Protein AF-A0A225UIP8-F1 (afdb_monomer)

Organism: NCBI:txid4795

Sequence (153 aa):
MIRAGGNGEPPTGTVPVFLPVLPPKIKSISHEALVRWEKERRDYETKLRNRCRVTGEDYDAVVEQIKDSFDADLLDVFCEFQLNVETADVTEGMLIAEIEHILGSVKNKALPDIKELFKKDLKMNLAETDVTARSMDYLKCFKTIVADNGLME

Radius of gyration: 23.81 Å; Cα contacts (8 Å, |Δi|>4): 122; chains: 1; bounding box: 49×39×92 Å

pLDDT: mean 88.31, std 14.88, range [37.94, 98.25]

Foldseek 3Di:
DDDDDDPPDDPPPPPDDDDDLDQAAQEDLALQSLLVNVVSRVVSLVVLVVVCVVVVDDSVVPRDQNLNRYDPVVLQCCCCPVVVHGSVPDDSVSVVVVSVVSQLAFGVNDDDPPVVLCVPQQDFDPVDPPPVVSVVVSVVSVVVSCRSGSVHD

Solvent-accessible surface area (backbone atoms only — not comparable to full-atom values): 9357 Å² total; per-residue (Å²): 134,89,83,88,84,76,88,79,73,75,82,84,69,77,75,79,84,71,78,85,85,69,79,61,68,44,85,50,87,47,58,60,48,44,56,51,42,54,54,46,41,53,53,38,51,53,54,49,50,55,47,23,72,74,72,70,51,60,57,85,81,70,56,80,52,68,73,76,23,35,37,68,73,57,44,47,53,43,24,51,72,73,66,67,41,58,65,88,74,64,47,65,68,57,54,50,54,50,52,50,50,52,48,49,35,37,53,92,80,44,85,68,65,62,66,60,49,46,68,70,71,58,66,70,57,80,86,50,81,52,65,66,59,32,52,49,52,35,52,51,46,47,53,47,55,33,54,68,44,13,66,54,134

Secondary structure (DSSP, 8-state):
-----------------PPP-PPPPB---SHHHHHHHHHHHHHHHHHHHHHHHHH---HHHHSPPHHHHB-HHHHHHHIIIII-S-TTT--HHHHHHHHHHHHHS-GGG----HHHHHHHH----TT---HHHHHHHHHHHHHHHHHHTT---

Mean predicted aligned error: 9.0 Å

Structure (mmCIF, N/CA/C/O backbone):
data_AF-A0A225UIP8-F1
#
_entry.id   AF-A0A225UIP8-F1
#
loop_
_atom_site.group_PDB
_atom_site.id
_atom_site.type_symbol
_atom_site.label_atom_id
_atom_site.label_alt_id
_atom_site.label_comp_id
_atom_site.label_asym_id
_atom_site.label_entity_id
_atom_site.label_seq_id
_atom_site.pdbx_PDB_ins_code
_atom_site.Cartn_x
_atom_site.Cartn_y
_atom_site.Cartn_z
_atom_site.occupancy
_atom_site.B_iso_or_equiv
_atom_site.auth_seq_id
_atom_site.auth_comp_id
_atom_site.auth_asym_id
_atom_site.auth_atom_id
_atom_site.pdbx_PDB_model_num
ATOM 1 N N . MET A 1 1 ? 16.851 -22.368 68.017 1.00 40.28 1 MET A N 1
ATOM 2 C CA . MET A 1 1 ? 16.658 -23.077 66.730 1.00 40.28 1 MET A CA 1
ATOM 3 C C . MET A 1 1 ? 15.573 -22.315 65.969 1.00 40.28 1 MET A C 1
ATOM 5 O O . MET A 1 1 ? 14.518 -22.137 66.551 1.00 40.28 1 MET A O 1
ATOM 9 N N . ILE A 1 2 ? 15.914 -21.536 64.926 1.00 41.38 2 ILE A N 1
ATOM 10 C CA . ILE A 1 2 ? 15.828 -21.906 63.482 1.00 41.38 2 ILE A CA 1
ATOM 11 C C . ILE A 1 2 ? 14.339 -22.101 63.086 1.00 41.38 2 ILE A C 1
ATOM 13 O O . ILE A 1 2 ? 13.700 -22.941 63.694 1.00 41.38 2 ILE A O 1
ATOM 17 N N . ARG A 1 3 ? 13.696 -21.410 62.125 1.00 43.03 3 ARG A N 1
AT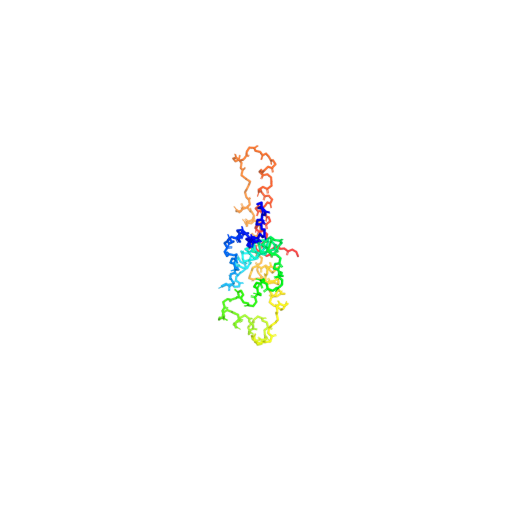OM 18 C CA . ARG A 1 3 ? 14.135 -20.733 60.888 1.00 43.03 3 ARG A CA 1
ATOM 19 C C . ARG A 1 3 ? 13.051 -19.760 60.381 1.00 43.03 3 ARG A C 1
ATOM 21 O O . ARG A 1 3 ? 11.869 -19.970 60.624 1.00 43.03 3 ARG A O 1
ATOM 28 N N . ALA A 1 4 ? 13.498 -18.763 59.623 1.00 49.62 4 ALA A N 1
ATOM 29 C CA . ALA A 1 4 ? 12.712 -17.860 58.789 1.00 49.62 4 ALA A CA 1
ATOM 30 C C . ALA A 1 4 ? 12.097 -18.553 57.554 1.00 49.62 4 ALA A C 1
ATOM 32 O O . ALA A 1 4 ? 12.623 -19.564 57.087 1.00 49.62 4 ALA A O 1
ATOM 33 N N . GLY A 1 5 ? 11.059 -17.945 56.978 1.00 39.28 5 GLY A N 1
ATOM 34 C CA . GLY A 1 5 ? 10.577 -18.214 55.620 1.00 39.28 5 GLY A CA 1
ATOM 35 C C . GLY A 1 5 ? 9.330 -17.377 55.333 1.00 39.28 5 GLY A C 1
ATOM 36 O O . GLY A 1 5 ? 8.413 -17.368 56.138 1.00 39.28 5 GLY A O 1
ATOM 37 N N . GLY A 1 6 ? 9.217 -16.609 54.261 1.00 37.94 6 GLY A N 1
ATOM 38 C CA . GLY A 1 6 ? 10.144 -16.236 53.206 1.00 37.94 6 GLY A CA 1
ATOM 39 C C . GLY A 1 6 ? 9.472 -15.069 52.484 1.00 37.94 6 GLY A C 1
ATOM 40 O O . GLY A 1 6 ? 8.310 -15.178 52.100 1.00 37.94 6 GLY A O 1
ATOM 41 N N . ASN A 1 7 ? 10.170 -13.941 52.363 1.00 44.81 7 ASN A N 1
ATOM 42 C CA . ASN A 1 7 ? 9.734 -12.850 51.500 1.00 44.81 7 ASN A CA 1
ATOM 43 C C . ASN A 1 7 ? 9.862 -13.343 50.058 1.00 44.81 7 ASN A C 1
ATOM 45 O O . ASN A 1 7 ? 10.976 -13.513 49.567 1.00 44.81 7 ASN A O 1
ATOM 49 N N . GLY A 1 8 ? 8.732 -13.622 49.409 1.00 45.19 8 GLY A N 1
ATOM 50 C CA . GLY A 1 8 ? 8.695 -13.810 47.966 1.00 45.19 8 GLY A CA 1
ATOM 51 C C . GLY A 1 8 ? 8.982 -12.470 47.305 1.00 45.19 8 GLY A C 1
ATOM 52 O O . GLY A 1 8 ? 8.116 -11.597 47.289 1.00 45.19 8 GLY A O 1
ATOM 53 N N . GLU A 1 9 ? 10.207 -12.289 46.817 1.00 50.06 9 GLU A N 1
ATOM 54 C CA . GLU A 1 9 ? 10.515 -11.211 45.882 1.00 50.06 9 GLU A CA 1
ATOM 55 C C . GLU A 1 9 ? 9.568 -11.317 44.675 1.00 50.06 9 GLU A C 1
ATOM 57 O O . GLU A 1 9 ? 9.340 -12.425 44.171 1.00 50.06 9 GLU A O 1
ATOM 62 N N . PRO A 1 10 ? 8.992 -10.198 44.201 1.00 60.09 10 PRO A N 1
ATOM 63 C CA . PRO A 1 10 ? 8.275 -10.208 42.939 1.00 60.09 10 PRO A CA 1
ATOM 64 C C . PRO A 1 10 ? 9.258 -10.623 41.838 1.00 60.09 10 PRO A C 1
ATOM 66 O O . PRO A 1 10 ? 10.423 -10.223 41.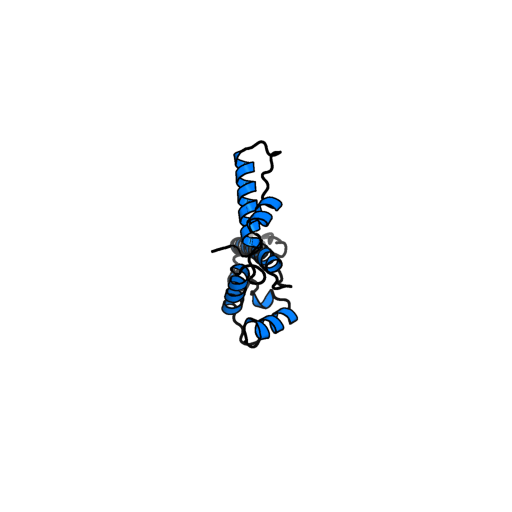889 1.00 60.09 10 PRO A O 1
ATOM 69 N N . PRO A 1 11 ? 8.834 -11.423 40.845 1.00 55.47 11 PRO A N 1
ATOM 70 C CA . PRO A 1 11 ? 9.719 -11.814 39.765 1.00 55.47 11 PRO A CA 1
ATOM 71 C C . PRO A 1 11 ? 10.208 -10.547 39.067 1.00 55.47 11 PRO A C 1
ATOM 73 O O . PRO A 1 11 ? 9.431 -9.825 38.442 1.00 55.47 11 PRO A O 1
ATOM 76 N N . THR A 1 12 ? 11.507 -10.281 39.181 1.00 54.38 12 THR A N 1
ATOM 77 C CA . THR A 1 12 ? 12.222 -9.222 38.466 1.00 54.38 12 THR A CA 1
ATOM 78 C C . THR A 1 12 ? 12.357 -9.632 36.999 1.00 54.38 12 THR A C 1
ATOM 80 O O . THR A 1 12 ? 13.448 -9.850 36.478 1.00 54.38 12 THR A O 1
ATOM 83 N N . GLY A 1 13 ? 11.220 -9.819 36.330 1.00 58.84 13 GLY A N 1
ATOM 84 C CA . GLY A 1 13 ? 11.162 -9.987 34.892 1.00 58.84 13 GLY A CA 1
ATOM 85 C C . GLY A 1 13 ? 11.552 -8.660 34.268 1.00 58.84 13 GLY A C 1
ATOM 86 O O . GLY A 1 13 ? 10.834 -7.672 34.397 1.00 58.84 13 GLY A O 1
ATOM 87 N N . THR A 1 14 ? 12.716 -8.611 33.629 1.00 56.03 14 THR A N 1
ATOM 88 C CA . THR A 1 14 ? 13.097 -7.470 32.803 1.00 56.03 14 THR A CA 1
ATOM 89 C C . THR A 1 14 ? 12.061 -7.369 31.687 1.00 56.03 14 THR A C 1
ATOM 91 O O . THR A 1 14 ? 12.035 -8.220 30.800 1.00 56.03 14 THR A O 1
ATOM 94 N N . VAL A 1 15 ? 11.161 -6.383 31.756 1.00 58.69 15 VAL A N 1
ATOM 95 C CA . VAL A 1 15 ? 10.222 -6.115 30.661 1.00 58.69 15 VAL A CA 1
ATOM 96 C C . VAL A 1 15 ? 11.075 -5.778 29.439 1.00 58.69 15 VAL A C 1
ATOM 98 O O . VAL A 1 15 ? 11.868 -4.833 29.513 1.00 58.69 15 VAL A O 1
ATOM 101 N N . PRO A 1 16 ? 10.988 -6.541 28.337 1.00 65.88 16 PRO A N 1
ATOM 102 C CA . PRO A 1 16 ? 11.778 -6.237 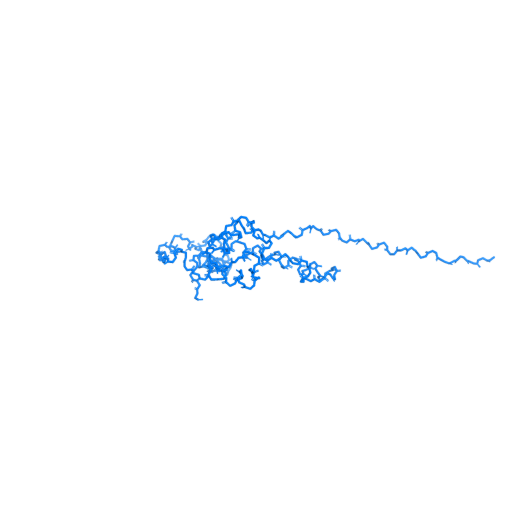27.161 1.00 65.88 16 PRO A CA 1
ATOM 103 C C . PRO A 1 16 ? 11.355 -4.864 26.634 1.00 65.88 16 PRO A C 1
ATOM 105 O O . PRO A 1 16 ? 10.191 -4.644 26.298 1.00 65.88 16 PRO A O 1
ATOM 108 N N . VAL A 1 17 ? 12.295 -3.922 26.588 1.00 68.25 17 VAL A N 1
ATOM 109 C CA . VAL A 1 17 ? 12.056 -2.603 26.000 1.00 68.25 17 VAL A CA 1
ATOM 110 C C . VAL A 1 17 ? 12.111 -2.767 24.487 1.00 68.25 17 VAL A C 1
ATOM 112 O O . VAL A 1 17 ? 13.187 -2.885 23.901 1.00 68.25 17 VAL A O 1
ATOM 115 N N . PHE A 1 18 ? 10.945 -2.816 23.850 1.00 68.94 18 PHE A N 1
ATOM 116 C CA . PHE A 1 18 ? 10.854 -2.832 22.395 1.00 68.94 18 PHE A CA 1
ATOM 117 C C . PHE A 1 18 ? 10.924 -1.408 21.849 1.00 68.94 18 PHE A C 1
ATOM 119 O O . PHE A 1 18 ? 10.253 -0.504 22.347 1.00 68.94 18 PHE A O 1
ATOM 126 N N . LEU A 1 19 ? 11.708 -1.215 20.787 1.00 76.75 19 LEU A N 1
ATOM 127 C CA . LEU A 1 19 ? 11.621 0.005 19.989 1.00 76.75 19 LEU A CA 1
ATOM 128 C C . LEU A 1 19 ? 10.202 0.131 19.404 1.00 76.75 19 LEU A C 1
ATOM 130 O O . LEU A 1 19 ? 9.639 -0.883 18.971 1.00 76.75 19 LEU A O 1
ATOM 134 N N . PRO A 1 20 ? 9.625 1.346 19.354 1.00 82.12 20 PRO A N 1
ATOM 135 C CA . PRO A 1 20 ? 8.332 1.560 18.721 1.00 82.12 20 PRO A CA 1
ATOM 136 C C . PRO A 1 20 ? 8.364 1.096 17.261 1.00 82.12 20 PRO A C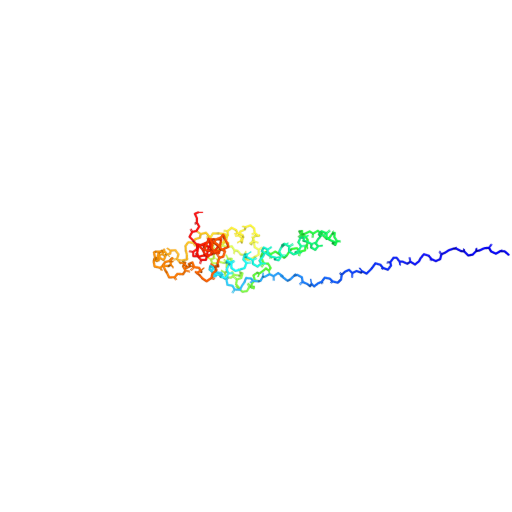 1
ATOM 138 O O . PRO A 1 20 ? 9.205 1.532 16.474 1.00 82.12 20 PRO A O 1
ATOM 141 N N . VAL A 1 21 ? 7.443 0.203 16.898 1.00 88.56 21 VAL A N 1
ATOM 142 C CA . VAL A 1 21 ? 7.218 -0.197 15.505 1.00 88.56 21 VAL A CA 1
ATOM 143 C C . VAL A 1 21 ? 6.282 0.848 14.906 1.00 88.56 21 VAL A C 1
ATOM 145 O O . VAL A 1 21 ? 5.103 0.874 15.247 1.00 88.56 21 VAL A O 1
ATOM 148 N N . LEU A 1 22 ? 6.825 1.757 14.094 1.00 92.81 22 LEU A N 1
ATOM 149 C CA . LEU A 1 22 ? 6.071 2.889 13.555 1.00 92.81 22 LEU A CA 1
ATOM 150 C C . LEU A 1 22 ? 5.313 2.496 12.277 1.00 92.81 22 LEU A C 1
ATOM 152 O O . LEU A 1 22 ? 5.934 1.919 11.378 1.00 92.81 22 LEU A O 1
ATOM 156 N N . PRO A 1 23 ? 4.012 2.811 12.178 1.00 95.62 23 PRO A N 1
ATOM 157 C CA . PRO A 1 23 ? 3.230 2.572 10.974 1.00 95.62 23 PRO A CA 1
ATOM 158 C C . PRO A 1 23 ? 3.627 3.545 9.851 1.00 95.62 23 PRO A C 1
ATOM 160 O O . PRO A 1 23 ? 3.905 4.721 10.117 1.00 95.62 23 PRO A O 1
ATOM 163 N N . PRO A 1 24 ? 3.678 3.079 8.592 1.00 97.50 24 PRO A N 1
ATOM 164 C CA . PRO A 1 24 ? 3.972 3.938 7.453 1.00 97.50 24 PRO A CA 1
ATOM 165 C C . PRO A 1 24 ? 2.763 4.804 7.093 1.00 97.50 24 PRO A C 1
ATOM 167 O O . PRO A 1 24 ? 1.624 4.341 7.117 1.00 97.50 24 PRO A O 1
ATOM 170 N N . LYS A 1 25 ? 3.019 6.056 6.702 1.00 97.81 25 LYS A N 1
ATOM 171 C CA . LYS A 1 25 ? 1.972 7.024 6.344 1.00 97.81 25 LYS A CA 1
ATOM 172 C C . LYS A 1 25 ? 1.813 7.176 4.831 1.00 97.81 25 LYS A C 1
ATOM 174 O O . LYS A 1 25 ? 2.805 7.264 4.106 1.00 97.81 25 LYS A O 1
ATOM 179 N N . ILE A 1 26 ? 0.572 7.290 4.370 1.00 98.06 26 ILE A N 1
ATOM 180 C CA . ILE A 1 26 ? 0.191 7.587 2.990 1.00 98.06 26 ILE A CA 1
ATOM 181 C C . ILE A 1 26 ? 0.094 9.105 2.843 1.00 98.06 26 ILE A C 1
ATOM 183 O O . ILE A 1 26 ? -0.874 9.731 3.257 1.00 98.06 26 ILE A O 1
ATOM 187 N N . LYS A 1 27 ? 1.127 9.700 2.244 1.00 97.31 27 LYS A N 1
ATOM 188 C CA . LYS A 1 27 ? 1.191 11.147 1.948 1.00 97.31 27 LYS A CA 1
ATOM 189 C C . LYS A 1 27 ? 0.931 11.476 0.478 1.00 97.31 27 LYS A C 1
ATOM 191 O O . LYS A 1 27 ? 0.971 12.631 0.074 1.00 97.31 27 LYS A O 1
ATOM 196 N N . SER A 1 28 ? 0.763 10.453 -0.354 1.00 96.50 28 SER A N 1
ATOM 197 C CA . SER A 1 28 ? 0.507 10.581 -1.783 1.00 96.50 28 SER A CA 1
ATOM 198 C C . SER A 1 28 ? -0.131 9.297 -2.290 1.00 96.50 28 SER A C 1
ATOM 200 O O . SER A 1 28 ? 0.306 8.210 -1.922 1.00 96.50 28 SER A O 1
ATOM 202 N N . ILE A 1 29 ? -1.103 9.444 -3.187 1.00 94.12 29 ILE A N 1
ATOM 203 C CA . ILE A 1 29 ? -1.741 8.338 -3.913 1.00 94.12 29 ILE A CA 1
ATOM 204 C C . ILE A 1 29 ? -1.063 8.043 -5.256 1.00 94.12 29 ILE A C 1
ATOM 206 O O . ILE A 1 29 ? -1.601 7.314 -6.084 1.00 94.12 29 ILE A O 1
ATOM 210 N N . SER A 1 30 ? 0.106 8.641 -5.521 1.00 91.94 30 SER A N 1
ATOM 211 C CA . SER A 1 30 ? 0.867 8.276 -6.713 1.00 91.94 30 SER A CA 1
ATOM 212 C C . SER A 1 30 ? 1.238 6.798 -6.647 1.00 91.94 30 SER A C 1
ATOM 214 O O . SER A 1 30 ? 1.566 6.277 -5.581 1.00 91.94 30 SER A O 1
ATOM 216 N N . HIS A 1 31 ? 1.220 6.133 -7.799 1.00 90.06 31 HIS A N 1
ATOM 217 C CA . HIS A 1 31 ? 1.489 4.698 -7.895 1.00 90.06 31 HIS A CA 1
ATOM 218 C C . HIS A 1 31 ? 2.813 4.308 -7.206 1.00 90.06 31 HIS A C 1
ATOM 220 O O . HIS A 1 31 ? 2.842 3.410 -6.372 1.00 90.06 31 HIS A O 1
ATOM 226 N N . GLU A 1 32 ? 3.886 5.074 -7.434 1.00 89.25 32 GLU A N 1
ATOM 227 C CA . GLU A 1 32 ? 5.182 4.857 -6.772 1.00 89.25 32 GLU A CA 1
ATOM 228 C C . GLU A 1 32 ? 5.104 4.988 -5.240 1.00 89.25 32 GLU A C 1
ATOM 230 O O . GLU A 1 32 ? 5.690 4.183 -4.513 1.00 89.25 32 GLU A O 1
ATOM 235 N N . ALA A 1 33 ? 4.375 5.990 -4.735 1.00 94.50 33 ALA A N 1
ATOM 236 C CA . ALA A 1 33 ? 4.211 6.184 -3.300 1.00 94.50 33 ALA A CA 1
ATOM 237 C C . ALA A 1 33 ? 3.428 5.033 -2.658 1.00 94.50 33 ALA A C 1
ATOM 239 O O . ALA A 1 33 ? 3.827 4.574 -1.589 1.00 94.50 33 ALA A O 1
ATOM 240 N N . LEU A 1 34 ? 2.377 4.540 -3.321 1.00 95.44 34 LEU A N 1
ATOM 241 C CA . LEU A 1 34 ? 1.582 3.412 -2.836 1.00 95.44 34 LEU A CA 1
ATOM 242 C C . LEU A 1 34 ? 2.360 2.091 -2.891 1.00 95.44 34 LEU A C 1
ATOM 244 O O . LEU A 1 34 ? 2.309 1.338 -1.924 1.00 95.44 34 LEU A O 1
ATOM 248 N N . VAL A 1 35 ? 3.165 1.841 -3.933 1.00 92.19 35 VAL A N 1
ATOM 249 C CA . VAL A 1 35 ? 4.048 0.658 -3.982 1.00 92.19 35 VAL A CA 1
ATOM 250 C C . VAL A 1 35 ? 5.060 0.680 -2.837 1.00 92.19 35 VAL A C 1
ATOM 252 O O . VAL A 1 35 ? 5.330 -0.344 -2.203 1.00 92.19 35 VAL A O 1
ATOM 255 N N . ARG A 1 36 ? 5.659 1.846 -2.564 1.00 94.50 36 ARG A N 1
ATOM 256 C CA . ARG A 1 36 ? 6.582 1.994 -1.434 1.00 94.50 36 ARG A CA 1
ATOM 257 C C . ARG A 1 36 ? 5.859 1.768 -0.109 1.00 94.50 36 ARG A C 1
ATOM 259 O O . ARG A 1 36 ? 6.351 0.994 0.709 1.00 94.50 36 ARG A O 1
ATOM 266 N N . TRP A 1 37 ? 4.700 2.395 0.077 1.00 97.44 37 TRP A N 1
ATOM 267 C CA . TRP A 1 37 ? 3.901 2.242 1.289 1.00 97.44 37 TRP A CA 1
ATOM 268 C C . TRP A 1 37 ? 3.493 0.782 1.524 1.00 97.44 37 TRP A C 1
ATOM 270 O O . TRP A 1 37 ? 3.654 0.297 2.634 1.00 97.44 37 TRP A O 1
ATOM 280 N N . GLU A 1 38 ? 3.072 0.039 0.497 1.00 95.50 38 GLU A N 1
ATOM 281 C CA . GLU A 1 38 ? 2.696 -1.379 0.612 1.00 95.50 38 GLU A CA 1
ATOM 282 C C . GLU A 1 38 ? 3.874 -2.250 1.097 1.00 95.50 38 GLU A C 1
ATOM 284 O O . GLU A 1 38 ? 3.726 -3.112 1.971 1.00 95.50 38 GLU A O 1
ATOM 289 N N . LYS A 1 39 ? 5.085 -1.994 0.576 1.00 94.94 39 LYS A N 1
ATOM 290 C CA . LYS A 1 39 ? 6.319 -2.663 1.024 1.00 94.94 39 LYS A CA 1
ATOM 291 C C . LYS A 1 39 ? 6.618 -2.337 2.492 1.00 94.94 39 LYS A C 1
ATOM 293 O O . LYS A 1 39 ? 6.848 -3.248 3.285 1.00 94.94 39 LYS A O 1
ATOM 298 N N . GLU A 1 40 ? 6.571 -1.059 2.861 1.00 97.06 40 GLU A N 1
ATOM 299 C CA . GLU A 1 40 ? 6.797 -0.603 4.239 1.00 97.06 40 GLU A CA 1
ATOM 300 C C . GLU A 1 40 ? 5.734 -1.144 5.207 1.00 97.06 40 GLU A C 1
ATOM 302 O O . GLU A 1 40 ? 6.051 -1.523 6.336 1.00 97.06 40 GLU A O 1
ATOM 307 N N . ARG A 1 41 ? 4.479 -1.234 4.757 1.00 97.44 41 ARG A N 1
ATOM 308 C CA . ARG A 1 41 ? 3.343 -1.735 5.531 1.00 97.44 41 ARG A CA 1
ATOM 309 C C . ARG A 1 41 ? 3.500 -3.219 5.832 1.00 97.44 41 ARG A C 1
ATOM 311 O O . ARG A 1 41 ? 3.330 -3.624 6.980 1.00 97.44 41 ARG A O 1
ATOM 318 N N . ARG A 1 42 ? 3.935 -4.015 4.853 1.00 96.69 42 ARG A N 1
ATOM 319 C CA . ARG A 1 42 ? 4.261 -5.437 5.046 1.00 96.69 42 ARG A CA 1
ATOM 320 C C . ARG A 1 42 ? 5.373 -5.642 6.081 1.00 96.69 42 ARG A C 1
ATOM 322 O O . ARG A 1 42 ? 5.268 -6.522 6.940 1.00 96.69 42 ARG A O 1
ATOM 329 N N . ASP A 1 43 ? 6.418 -4.819 6.029 1.00 96.44 43 ASP A N 1
ATOM 330 C CA . ASP A 1 43 ? 7.520 -4.865 6.995 1.00 96.44 43 ASP A CA 1
ATOM 331 C C . ASP A 1 43 ? 7.066 -4.453 8.403 1.00 96.44 43 ASP A C 1
ATOM 333 O O . ASP A 1 43 ? 7.437 -5.095 9.392 1.00 96.44 43 ASP A O 1
ATOM 337 N N . TYR A 1 44 ? 6.247 -3.401 8.499 1.00 97.12 44 TYR A N 1
ATOM 338 C CA . TYR A 1 44 ? 5.606 -2.949 9.734 1.00 97.12 44 TYR A CA 1
ATOM 339 C C . TYR A 1 44 ? 4.771 -4.068 10.363 1.00 97.12 44 TYR A C 1
ATOM 341 O O . TYR A 1 44 ? 5.011 -4.437 11.513 1.00 97.12 44 TYR A O 1
ATOM 349 N N . GLU A 1 45 ? 3.858 -4.674 9.603 1.00 97.25 45 GLU A N 1
ATOM 350 C CA . GLU A 1 45 ? 2.984 -5.734 10.105 1.00 97.25 45 GLU A CA 1
ATOM 351 C C . GLU A 1 45 ? 3.765 -6.985 10.504 1.00 97.25 45 GLU A C 1
ATOM 353 O O . GLU A 1 45 ? 3.461 -7.602 11.523 1.00 97.25 45 GLU A O 1
ATOM 358 N N . THR A 1 46 ? 4.817 -7.339 9.763 1.00 96.94 46 THR A N 1
ATOM 359 C CA . THR A 1 46 ? 5.691 -8.468 10.118 1.00 96.94 46 THR A CA 1
ATOM 360 C C . THR A 1 46 ? 6.378 -8.234 11.463 1.00 96.94 46 THR A C 1
ATOM 362 O O . THR A 1 46 ? 6.390 -9.113 12.330 1.00 96.94 46 THR A O 1
ATOM 365 N N . LYS A 1 47 ? 6.934 -7.034 11.674 1.00 95.12 47 LYS A N 1
ATOM 366 C CA . LYS A 1 47 ? 7.545 -6.649 12.957 1.00 95.12 47 LYS A CA 1
ATOM 367 C C . LYS A 1 47 ? 6.510 -6.631 14.079 1.00 95.12 47 LYS A C 1
ATOM 369 O O . LYS A 1 47 ? 6.800 -7.113 15.174 1.00 95.12 47 LYS A O 1
ATOM 374 N N . LEU A 1 48 ? 5.311 -6.128 13.800 1.00 95.06 48 LEU A N 1
ATOM 375 C CA . LEU A 1 48 ? 4.227 -6.037 14.768 1.00 95.06 48 LEU A CA 1
ATOM 376 C C . LEU A 1 48 ? 3.733 -7.422 15.202 1.00 95.06 48 LEU A C 1
ATOM 378 O O . LEU A 1 48 ? 3.692 -7.696 16.396 1.00 95.06 48 LEU A O 1
ATOM 382 N N . ARG A 1 49 ? 3.488 -8.343 14.259 1.00 95.62 49 ARG A N 1
ATOM 383 C CA . ARG A 1 49 ? 3.127 -9.743 14.557 1.00 95.62 49 ARG A CA 1
ATOM 384 C C . ARG A 1 49 ? 4.201 -10.447 15.386 1.00 95.62 49 ARG A C 1
ATOM 386 O O . ARG A 1 49 ? 3.883 -11.171 16.328 1.00 95.62 49 ARG A O 1
ATOM 393 N N . ASN A 1 50 ? 5.478 -10.210 15.077 1.00 94.38 50 ASN A N 1
ATOM 394 C CA . ASN A 1 50 ? 6.584 -10.742 15.874 1.00 94.38 50 ASN A CA 1
ATOM 395 C C . ASN A 1 50 ? 6.574 -10.203 17.310 1.00 94.38 50 ASN A C 1
ATOM 397 O O . ASN A 1 50 ? 6.833 -10.976 18.232 1.00 94.38 50 ASN A O 1
ATOM 401 N N . ARG A 1 51 ? 6.255 -8.915 17.505 1.00 92.56 51 ARG A N 1
ATOM 402 C CA . ARG A 1 51 ? 6.103 -8.315 18.836 1.00 92.56 51 ARG A CA 1
ATOM 403 C C . ARG A 1 51 ? 4.930 -8.940 19.586 1.00 92.56 51 ARG A C 1
ATOM 405 O O . ARG A 1 51 ? 5.162 -9.462 20.669 1.00 92.56 51 ARG A O 1
ATOM 412 N N . CYS A 1 52 ? 3.743 -8.988 18.978 1.00 93.69 52 CYS A N 1
ATOM 413 C CA . CYS A 1 52 ? 2.542 -9.613 19.544 1.00 93.69 52 CYS A CA 1
ATOM 414 C C . CYS A 1 52 ? 2.805 -11.047 20.017 1.00 93.69 52 CYS A C 1
ATOM 416 O O . CYS A 1 52 ? 2.405 -11.429 21.111 1.00 93.69 52 CYS A O 1
ATOM 418 N N . ARG A 1 53 ? 3.567 -11.836 19.246 1.00 94.12 53 ARG A N 1
ATOM 419 C CA . ARG A 1 53 ? 3.952 -13.202 19.638 1.00 94.12 53 ARG A CA 1
ATOM 420 C C . ARG A 1 53 ? 4.787 -13.255 20.924 1.00 94.12 53 ARG A C 1
ATOM 422 O O . ARG A 1 53 ? 4.715 -14.245 21.644 1.00 94.12 53 ARG A O 1
ATOM 429 N N . VAL A 1 54 ? 5.610 -12.240 21.189 1.00 91.94 54 VAL A N 1
ATOM 430 C CA . VAL A 1 54 ? 6.470 -12.175 22.383 1.00 91.94 54 VAL A CA 1
ATOM 431 C C . VAL A 1 54 ? 5.741 -11.542 23.569 1.00 91.94 54 VAL A C 1
ATOM 433 O O . VAL A 1 54 ? 5.945 -11.972 24.700 1.00 91.94 54 VAL A O 1
ATOM 436 N N . THR A 1 55 ? 4.904 -10.532 23.325 1.00 91.00 55 THR A N 1
ATOM 437 C CA . THR A 1 55 ? 4.205 -9.763 24.367 1.00 91.00 55 THR A CA 1
ATOM 438 C C . THR A 1 55 ? 2.859 -10.365 24.769 1.00 91.00 55 THR A C 1
ATOM 440 O O . THR A 1 55 ? 2.391 -10.105 25.873 1.00 91.00 55 THR A O 1
ATOM 443 N N . GLY A 1 56 ? 2.240 -11.167 23.899 1.00 93.25 56 GLY A N 1
ATOM 444 C CA . GLY A 1 56 ? 0.863 -11.638 24.055 1.00 93.25 56 GLY A CA 1
ATOM 445 C C . GLY A 1 56 ? -0.195 -10.591 23.686 1.00 93.25 56 GLY A C 1
ATOM 446 O O . GLY A 1 56 ? -1.372 -10.817 23.951 1.00 93.25 56 GLY A O 1
ATOM 447 N N . GLU A 1 57 ? 0.204 -9.453 23.105 1.00 92.94 57 GLU A N 1
ATOM 448 C CA . GLU A 1 57 ? -0.730 -8.443 22.593 1.00 92.94 57 GLU A CA 1
ATOM 449 C C . GLU A 1 57 ? -1.576 -9.014 21.447 1.00 92.94 57 GLU A C 1
ATOM 451 O O . GLU A 1 57 ? -1.063 -9.735 20.586 1.00 92.94 57 GLU A O 1
ATOM 456 N N . ASP A 1 58 ? -2.854 -8.640 21.402 1.00 95.56 58 ASP A N 1
ATOM 457 C CA . ASP A 1 58 ? -3.711 -8.914 20.251 1.00 95.56 58 ASP A CA 1
ATOM 458 C C . ASP A 1 58 ? -3.283 -8.044 19.064 1.00 95.56 58 ASP A C 1
ATOM 460 O O . ASP A 1 58 ? -3.158 -6.826 19.190 1.00 95.56 58 ASP A O 1
ATOM 464 N N . TYR A 1 59 ? -3.041 -8.674 17.915 1.00 95.56 59 TYR A N 1
ATOM 465 C CA . TYR A 1 59 ? -2.581 -7.996 16.708 1.00 95.56 59 TYR A CA 1
ATOM 466 C C . TYR A 1 59 ? -3.618 -6.997 16.188 1.00 95.56 59 TYR A C 1
ATOM 468 O O . TYR A 1 59 ? -3.252 -5.868 15.857 1.00 95.56 59 TYR A O 1
ATOM 476 N N . ASP A 1 60 ? -4.895 -7.384 16.171 1.00 95.81 60 ASP A N 1
ATOM 477 C CA . ASP A 1 60 ? -5.969 -6.554 15.616 1.00 95.81 60 ASP A CA 1
ATOM 478 C C . ASP A 1 60 ? -6.211 -5.297 16.468 1.00 95.81 60 ASP A C 1
ATOM 480 O O . ASP A 1 60 ? -6.667 -4.274 15.964 1.00 95.81 60 ASP A O 1
ATOM 484 N N . ALA A 1 61 ? -5.833 -5.342 17.749 1.00 94.50 61 ALA A N 1
ATOM 485 C CA . ALA A 1 61 ? -5.915 -4.208 18.662 1.00 94.50 61 ALA A CA 1
ATOM 486 C C . ALA A 1 61 ? -4.742 -3.216 18.536 1.00 94.50 61 ALA A C 1
ATOM 488 O O . ALA A 1 61 ? -4.857 -2.083 19.004 1.00 94.50 61 ALA A O 1
ATOM 489 N N . VAL A 1 62 ? -3.602 -3.625 17.961 1.00 93.94 62 VAL A N 1
ATOM 490 C CA . VAL A 1 62 ? -2.377 -2.796 17.911 1.00 93.94 62 VAL A CA 1
ATOM 491 C C . VAL A 1 62 ? -1.971 -2.365 16.506 1.00 93.94 62 VAL A C 1
ATOM 493 O O . VAL A 1 62 ? -1.090 -1.513 16.359 1.00 93.94 62 VAL A O 1
ATOM 496 N N . VAL A 1 63 ? -2.552 -2.975 15.476 1.00 96.50 63 VAL A N 1
ATOM 497 C CA . VAL A 1 63 ? -2.298 -2.615 14.086 1.00 96.50 63 VAL A CA 1
ATOM 498 C C . VAL A 1 63 ? -2.989 -1.294 13.752 1.00 96.50 63 VAL A C 1
ATOM 500 O O . VAL A 1 63 ? -4.173 -1.114 14.012 1.00 96.50 63 VAL A O 1
ATOM 503 N N . GLU A 1 64 ? -2.247 -0.347 13.174 1.00 96.50 64 GLU A N 1
ATOM 504 C CA . GLU A 1 64 ? -2.843 0.914 12.726 1.00 96.50 64 GLU A CA 1
ATOM 505 C C . GLU A 1 64 ? -3.742 0.662 11.512 1.00 96.50 64 GLU A C 1
ATOM 507 O O . GLU A 1 64 ? -3.314 -0.012 10.570 1.00 96.50 64 GLU A O 1
ATOM 512 N N . GLN A 1 65 ? -4.958 1.205 11.518 1.00 96.62 65 GLN A N 1
ATOM 513 C CA . GLN A 1 65 ? -5.873 1.111 10.384 1.00 96.62 65 GLN A CA 1
ATOM 514 C C . GLN A 1 65 ? -5.337 1.891 9.175 1.00 96.62 65 GLN A C 1
ATOM 516 O O . GLN A 1 65 ? -4.525 2.814 9.298 1.00 96.62 65 GLN A O 1
ATOM 521 N N . ILE A 1 66 ? -5.762 1.512 7.974 1.00 96.69 66 ILE A N 1
ATOM 522 C CA . ILE A 1 66 ? -5.355 2.182 6.737 1.00 96.69 66 ILE A CA 1
ATOM 523 C C . ILE A 1 66 ? -5.883 3.608 6.728 1.00 96.69 66 ILE A C 1
ATOM 525 O O . ILE A 1 66 ? -5.130 4.512 6.375 1.00 96.69 66 ILE A O 1
ATOM 529 N N . LYS A 1 67 ? -7.114 3.832 7.200 1.00 96.94 67 LYS A N 1
ATOM 530 C CA . LYS A 1 67 ? -7.683 5.171 7.390 1.00 96.94 67 LYS A CA 1
ATOM 531 C C . LYS A 1 67 ? -6.746 6.087 8.181 1.00 96.94 67 LYS A C 1
ATOM 533 O O . LYS A 1 67 ? -6.456 7.191 7.735 1.00 96.94 67 LYS A O 1
ATOM 538 N N . ASP A 1 68 ? -6.188 5.588 9.283 1.00 96.88 68 ASP A N 1
ATOM 539 C CA . ASP A 1 68 ? -5.254 6.333 10.142 1.00 96.88 68 ASP A CA 1
ATOM 540 C C . ASP A 1 68 ? -3.845 6.470 9.538 1.00 96.88 68 ASP A C 1
ATOM 542 O O . ASP A 1 68 ? -3.037 7.297 9.981 1.00 96.88 68 ASP A O 1
ATOM 546 N N . SER A 1 69 ? -3.533 5.671 8.514 1.00 97.44 69 SER A N 1
ATOM 547 C CA . SER A 1 69 ? -2.280 5.772 7.769 1.00 97.44 69 SER A CA 1
ATOM 548 C C . SER A 1 69 ? -2.284 6.966 6.810 1.00 97.44 69 SER A C 1
ATOM 550 O O . SER A 1 69 ? -1.205 7.439 6.455 1.00 97.44 69 SER A O 1
ATOM 552 N N . PHE A 1 70 ? -3.445 7.474 6.386 1.00 98.12 70 PHE A N 1
ATOM 553 C CA . PHE A 1 70 ? -3.521 8.636 5.501 1.00 98.12 70 PHE A CA 1
ATOM 554 C C . PHE A 1 70 ? -3.152 9.944 6.208 1.00 98.12 70 PHE A C 1
ATOM 556 O O . PHE A 1 70 ? -3.420 10.157 7.389 1.00 98.12 70 PHE A O 1
ATOM 563 N N . ASP A 1 71 ? -2.546 10.850 5.445 1.00 97.88 71 ASP A N 1
ATOM 564 C CA . ASP A 1 71 ? -2.639 12.274 5.750 1.00 97.88 71 ASP A CA 1
ATOM 565 C C . ASP A 1 71 ? -4.116 12.717 5.723 1.00 97.88 71 ASP A C 1
ATOM 567 O O . ASP A 1 71 ? -4.861 12.296 4.840 1.00 97.88 71 ASP A O 1
ATOM 571 N N . ALA A 1 72 ? -4.546 13.524 6.697 1.00 96.75 72 ALA A N 1
ATOM 572 C CA . ALA A 1 72 ? -5.965 13.828 6.898 1.00 96.75 72 ALA A CA 1
ATOM 573 C C . ALA A 1 72 ? -6.583 14.573 5.702 1.00 96.75 72 ALA A C 1
ATOM 575 O O . ALA A 1 72 ? -7.625 14.155 5.200 1.00 96.75 72 ALA A O 1
ATOM 576 N N . ASP A 1 73 ? -5.899 15.601 5.192 1.00 97.62 73 ASP A N 1
ATOM 577 C CA . ASP A 1 73 ? -6.372 16.371 4.036 1.00 97.62 73 ASP A CA 1
ATOM 578 C C . ASP A 1 73 ? -6.392 15.490 2.776 1.00 97.62 73 ASP A C 1
ATOM 580 O O . ASP A 1 73 ? -7.294 15.581 1.940 1.00 97.62 73 ASP A O 1
ATOM 584 N N . LEU A 1 74 ? -5.406 14.594 2.641 1.00 97.94 74 LEU A N 1
ATOM 585 C CA . LEU A 1 74 ? -5.384 13.622 1.551 1.00 97.94 74 LEU A CA 1
ATOM 586 C C . LEU A 1 74 ? -6.541 12.623 1.643 1.00 97.94 74 LEU A C 1
ATOM 588 O O . LEU A 1 74 ? -7.108 12.287 0.606 1.00 97.94 74 LEU A O 1
ATOM 592 N N . LEU A 1 75 ? -6.877 12.137 2.842 1.00 98.25 75 LEU A N 1
ATOM 593 C CA . LEU A 1 75 ? -7.984 11.203 3.047 1.00 98.25 75 LEU A CA 1
ATOM 594 C C . LEU A 1 75 ? -9.309 11.829 2.613 1.00 98.25 75 LEU A C 1
ATOM 596 O O . LEU A 1 75 ? -10.075 11.170 1.913 1.00 98.25 75 LEU A O 1
ATOM 600 N N . ASP A 1 76 ? -9.548 13.088 2.980 1.00 97.75 76 ASP A N 1
ATOM 601 C CA . ASP A 1 76 ? -10.777 13.801 2.629 1.00 97.75 76 ASP A CA 1
ATOM 602 C C . ASP A 1 76 ? -10.945 13.918 1.111 1.00 97.75 76 ASP A C 1
ATOM 604 O O . ASP A 1 76 ? -11.955 13.485 0.552 1.00 97.75 76 ASP A O 1
ATOM 608 N N . VAL A 1 77 ? -9.907 14.393 0.417 1.00 97.62 77 VAL A N 1
ATOM 609 C CA . VAL A 1 77 ? -9.913 14.503 -1.051 1.00 97.62 77 VAL A CA 1
ATOM 610 C C . VAL A 1 77 ? -10.018 13.125 -1.713 1.00 97.62 77 VAL A C 1
ATOM 612 O O . VAL A 1 77 ? -10.680 12.969 -2.739 1.00 97.62 77 VAL A O 1
ATOM 615 N N . PHE A 1 78 ? -9.373 12.103 -1.149 1.00 96.75 78 PHE A N 1
ATOM 616 C CA . PHE A 1 78 ? -9.444 10.743 -1.676 1.00 96.75 78 PHE A CA 1
ATOM 617 C C . PHE A 1 78 ? -10.865 10.175 -1.585 1.00 96.75 78 PHE A C 1
ATOM 619 O O . PHE A 1 78 ? -11.378 9.646 -2.572 1.00 96.75 78 PHE A O 1
ATOM 626 N N . CYS A 1 79 ? -11.522 10.328 -0.435 1.00 97.94 79 CYS A N 1
ATOM 627 C CA . CYS A 1 79 ? -12.887 9.851 -0.231 1.00 97.94 79 CYS A CA 1
ATOM 628 C C . CYS A 1 79 ? -13.881 10.580 -1.146 1.00 97.94 79 CYS A C 1
ATOM 630 O O . CYS A 1 79 ? -14.668 9.926 -1.832 1.00 97.94 79 CYS A O 1
ATOM 632 N N . GLU A 1 80 ? -13.790 11.910 -1.237 1.00 97.00 80 GLU A N 1
ATOM 633 C CA . GLU A 1 80 ? -14.686 12.719 -2.069 1.00 97.00 80 GLU A CA 1
ATOM 634 C C . GLU A 1 80 ? -14.526 12.406 -3.563 1.00 97.00 80 GLU A C 1
ATOM 636 O O . GLU A 1 80 ? -15.508 12.125 -4.250 1.00 97.00 80 GLU A O 1
ATOM 641 N N . PHE A 1 81 ? -13.294 12.426 -4.081 1.00 94.75 81 PHE A N 1
ATOM 642 C CA . PHE A 1 81 ? -13.070 12.408 -5.530 1.00 94.75 81 PHE A CA 1
ATOM 643 C C . PHE A 1 81 ? -12.789 11.027 -6.120 1.00 94.75 81 PHE A C 1
ATOM 645 O O . PHE A 1 81 ? -13.084 10.822 -7.297 1.00 94.75 81 PHE A O 1
ATOM 652 N N . GLN A 1 82 ? -12.200 10.096 -5.360 1.00 93.50 82 GLN A N 1
ATOM 653 C CA . GLN A 1 82 ? -11.937 8.737 -5.860 1.00 93.50 82 GLN A CA 1
ATOM 654 C C . GLN A 1 82 ? -13.062 7.777 -5.491 1.00 93.50 82 GLN A C 1
ATOM 656 O O . GLN A 1 82 ? -13.540 7.039 -6.348 1.00 93.50 82 GLN A O 1
ATOM 661 N N . LEU A 1 83 ? -13.511 7.809 -4.234 1.00 96.06 83 LEU A N 1
ATOM 662 C CA . LEU A 1 83 ? -14.516 6.865 -3.740 1.00 96.06 83 LEU A CA 1
ATOM 663 C C . LEU A 1 83 ? -15.952 7.378 -3.881 1.00 96.06 83 LEU A C 1
ATOM 665 O O . LEU A 1 83 ? -16.879 6.570 -3.876 1.00 96.06 83 LEU A O 1
ATOM 669 N N . ASN A 1 84 ? -16.140 8.696 -4.017 1.00 96.69 84 ASN A N 1
ATOM 670 C CA . ASN A 1 84 ? -17.447 9.353 -4.010 1.00 96.69 84 ASN A CA 1
ATOM 671 C C . ASN A 1 84 ? -18.273 8.985 -2.758 1.00 96.69 84 ASN A C 1
ATOM 673 O O . ASN A 1 84 ? -19.452 8.632 -2.848 1.00 96.69 84 ASN A O 1
ATOM 677 N N . VAL A 1 85 ? -17.623 9.030 -1.589 1.00 96.94 85 VAL A N 1
ATOM 678 C CA . VAL A 1 85 ? -18.201 8.737 -0.266 1.00 96.94 85 VAL A CA 1
ATOM 679 C C . VAL A 1 85 ? -17.667 9.740 0.760 1.00 96.94 85 VAL A C 1
ATOM 681 O O . VAL A 1 85 ? -16.542 10.216 0.634 1.00 96.94 85 VAL A O 1
ATOM 684 N N . GLU A 1 86 ? -18.459 10.076 1.781 1.00 96.62 86 GLU A N 1
ATOM 685 C CA . GLU A 1 86 ? -17.999 10.938 2.875 1.00 96.62 86 GLU A CA 1
ATOM 686 C C . GLU A 1 86 ? -16.911 10.249 3.715 1.00 96.62 86 GLU A C 1
ATOM 688 O O . GLU A 1 86 ? -16.997 9.056 4.016 1.00 96.62 86 GLU A O 1
ATOM 693 N N . THR A 1 87 ? -15.909 11.000 4.186 1.00 95.62 87 THR A N 1
ATOM 694 C CA . THR A 1 87 ? -14.829 10.458 5.036 1.00 95.62 87 THR A CA 1
ATOM 695 C C . THR A 1 87 ? -15.350 9.771 6.306 1.00 95.62 87 THR A C 1
ATOM 697 O O . THR A 1 87 ? -14.703 8.874 6.855 1.00 95.62 87 THR A O 1
ATOM 700 N N . ALA A 1 88 ? -16.527 10.164 6.802 1.00 95.62 88 ALA A N 1
ATOM 701 C CA . ALA A 1 88 ? -17.168 9.522 7.948 1.00 95.62 88 ALA A CA 1
ATOM 702 C C . ALA A 1 88 ? -17.626 8.083 7.641 1.00 95.62 88 ALA A C 1
ATOM 704 O O . ALA A 1 88 ? -17.494 7.213 8.503 1.00 95.62 88 ALA A O 1
ATOM 705 N N . ASP A 1 89 ? -18.075 7.832 6.411 1.00 97.12 89 ASP A N 1
ATOM 706 C CA . ASP A 1 89 ? -18.686 6.572 5.977 1.00 97.12 89 ASP A CA 1
ATOM 707 C C . ASP A 1 89 ? -17.693 5.618 5.296 1.00 97.12 89 ASP A C 1
ATOM 709 O O . ASP A 1 89 ? -18.014 4.454 5.042 1.00 97.12 89 ASP A O 1
ATOM 713 N N . VAL A 1 90 ? -16.472 6.083 5.001 1.00 97.50 90 VAL A N 1
ATOM 714 C CA . VAL A 1 90 ? -15.446 5.239 4.382 1.00 97.50 90 VAL A CA 1
ATOM 715 C C . VAL A 1 90 ? -15.052 4.080 5.302 1.00 97.50 90 VAL A C 1
ATOM 717 O O . VAL A 1 90 ? -14.774 4.257 6.493 1.00 97.50 90 VAL A O 1
ATOM 720 N N . THR A 1 91 ? -14.992 2.882 4.723 1.00 97.56 91 THR A N 1
ATOM 721 C CA . THR A 1 91 ? -14.562 1.660 5.412 1.00 97.56 91 THR A CA 1
ATOM 722 C C . THR A 1 91 ? -13.142 1.269 5.009 1.00 97.56 91 THR A C 1
ATOM 724 O O . THR A 1 91 ? -12.691 1.583 3.907 1.00 97.56 91 THR A O 1
ATOM 727 N N . GLU A 1 92 ? -12.458 0.505 5.865 1.00 96.75 92 GLU A N 1
ATOM 728 C CA . GLU A 1 92 ? -11.139 -0.069 5.551 1.00 96.75 92 GLU A CA 1
ATOM 729 C C . GLU A 1 92 ? -11.152 -0.857 4.233 1.00 96.75 92 GLU A C 1
ATOM 731 O O . GLU A 1 92 ? -10.250 -0.714 3.414 1.00 96.75 92 GLU A O 1
ATOM 736 N N . GLY A 1 93 ? -12.211 -1.635 3.984 1.00 97.25 93 GLY A N 1
ATOM 737 C CA . GLY A 1 93 ? -12.345 -2.4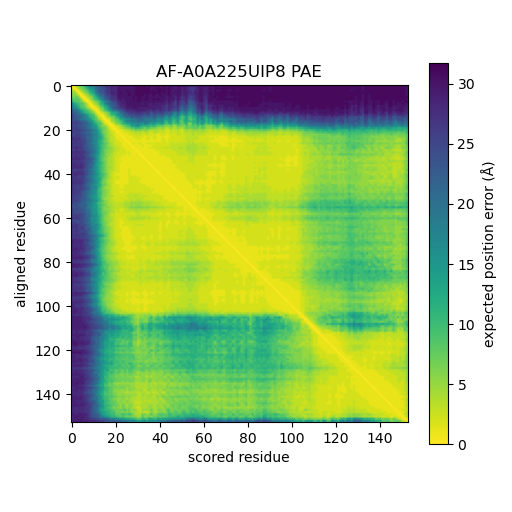24 2.759 1.00 97.25 93 GLY A CA 1
ATOM 738 C C . GLY A 1 93 ? -12.406 -1.572 1.489 1.00 97.25 93 GLY A C 1
ATOM 739 O O . GLY A 1 93 ? -11.846 -1.965 0.471 1.00 97.25 93 GLY A O 1
ATOM 740 N N . MET A 1 94 ? -13.030 -0.391 1.548 1.00 97.88 94 MET A N 1
ATOM 741 C CA . MET A 1 94 ? -13.067 0.536 0.411 1.00 97.88 94 MET A CA 1
ATOM 742 C C . MET A 1 94 ? -11.691 1.141 0.126 1.00 97.88 94 MET A C 1
ATOM 744 O O . MET A 1 94 ? -11.290 1.221 -1.031 1.00 97.88 94 MET A O 1
ATOM 748 N N . LEU A 1 95 ? -10.957 1.528 1.175 1.00 97.81 95 LEU A N 1
ATOM 749 C CA . LEU A 1 95 ? -9.598 2.057 1.034 1.00 97.81 95 LEU A CA 1
ATOM 750 C C . LEU A 1 95 ? -8.653 1.000 0.453 1.00 97.81 95 LEU A C 1
ATOM 752 O O . LEU A 1 95 ? -7.887 1.308 -0.457 1.00 97.81 95 LEU A O 1
ATOM 756 N N . ILE A 1 96 ? -8.737 -0.244 0.937 1.00 96.50 96 ILE A N 1
ATOM 757 C CA . ILE A 1 96 ? -7.955 -1.373 0.411 1.00 96.50 96 ILE A CA 1
ATOM 758 C C . ILE A 1 96 ? -8.262 -1.584 -1.068 1.00 96.50 96 ILE A C 1
ATOM 760 O O . ILE A 1 96 ? -7.339 -1.578 -1.877 1.00 96.50 96 ILE A O 1
ATOM 764 N N . ALA A 1 97 ? -9.543 -1.716 -1.419 1.00 96.25 97 ALA A N 1
ATOM 765 C CA . ALA A 1 97 ? -9.955 -1.995 -2.788 1.00 96.25 97 ALA A CA 1
ATOM 766 C C . ALA A 1 97 ? -9.476 -0.914 -3.768 1.00 96.25 97 ALA A C 1
ATOM 768 O O . ALA A 1 97 ? -9.010 -1.239 -4.858 1.00 96.25 97 ALA A O 1
ATOM 769 N N . GLU A 1 98 ? -9.532 0.364 -3.381 1.00 95.94 98 GLU A N 1
ATOM 770 C CA . GLU A 1 98 ? -9.075 1.443 -4.258 1.00 95.94 98 GLU A CA 1
ATOM 771 C C . GLU A 1 98 ? -7.546 1.533 -4.334 1.00 95.94 98 GLU A C 1
ATOM 773 O O . GLU A 1 98 ? -6.999 1.768 -5.409 1.00 95.94 98 GLU A O 1
ATOM 778 N N . ILE A 1 99 ? -6.823 1.285 -3.235 1.00 95.50 99 ILE A N 1
ATOM 779 C CA . ILE A 1 99 ? -5.355 1.179 -3.278 1.00 95.50 99 ILE A CA 1
ATOM 780 C C . ILE A 1 99 ? -4.937 0.031 -4.207 1.00 95.50 99 ILE A C 1
ATOM 782 O O . ILE A 1 99 ? -4.062 0.218 -5.054 1.00 95.50 99 ILE A O 1
ATOM 786 N N . GLU A 1 100 ? -5.575 -1.135 -4.094 1.00 93.12 100 GLU A N 1
ATOM 787 C CA . GLU A 1 100 ? -5.334 -2.287 -4.969 1.00 93.12 100 GLU A CA 1
ATOM 788 C C . GLU A 1 100 ? -5.664 -1.966 -6.431 1.00 93.12 100 GLU A C 1
ATOM 790 O O . GLU A 1 100 ? -4.876 -2.287 -7.322 1.00 93.12 100 GLU A O 1
ATOM 795 N N . HIS A 1 101 ? -6.773 -1.266 -6.684 1.00 91.69 101 HIS A N 1
ATOM 796 C CA . HIS A 1 101 ? -7.146 -0.801 -8.018 1.00 91.69 101 HIS A CA 1
ATOM 797 C C . HIS A 1 101 ? -6.092 0.147 -8.612 1.00 91.69 101 HIS A C 1
ATOM 799 O O . HIS A 1 101 ? -5.660 -0.049 -9.751 1.00 91.69 101 HIS A O 1
ATOM 805 N N . ILE A 1 102 ? -5.608 1.130 -7.844 1.00 91.12 102 ILE A N 1
ATOM 806 C CA . ILE A 1 102 ? -4.547 2.040 -8.297 1.00 91.12 102 ILE A CA 1
ATOM 807 C C . ILE A 1 102 ? -3.277 1.252 -8.625 1.00 91.12 102 ILE A C 1
ATOM 809 O O . ILE A 1 102 ? -2.676 1.482 -9.676 1.00 91.12 102 ILE A O 1
ATOM 813 N N . LEU A 1 103 ? -2.881 0.310 -7.764 1.00 89.81 103 LEU A N 1
ATOM 814 C CA . LEU A 1 103 ? -1.665 -0.487 -7.930 1.00 89.81 103 LEU A CA 1
ATOM 815 C C . LEU A 1 103 ? -1.731 -1.469 -9.107 1.00 89.81 103 LEU A C 1
ATOM 817 O O . LEU A 1 103 ? -0.711 -1.670 -9.773 1.00 89.81 103 LEU A O 1
ATOM 821 N N . GLY A 1 104 ? -2.907 -2.043 -9.370 1.00 85.06 104 GLY A N 1
ATOM 822 C CA . GLY A 1 104 ? -3.176 -2.916 -10.514 1.00 85.06 104 GLY A CA 1
ATOM 823 C C . GLY A 1 104 ? -3.368 -2.163 -11.833 1.00 85.06 104 GLY A C 1
ATOM 824 O O . GLY A 1 104 ? -3.304 -2.760 -12.902 1.00 85.06 104 GLY A O 1
ATOM 825 N N . SER A 1 105 ? -3.578 -0.847 -11.786 1.00 82.81 105 SER A N 1
ATOM 826 C CA . SER A 1 105 ? -3.740 -0.033 -12.988 1.00 82.81 105 SER A CA 1
ATOM 827 C C . SER A 1 105 ? -2.402 0.456 -13.544 1.00 82.81 105 SER A C 1
ATOM 829 O O . SER A 1 105 ? -1.512 0.903 -12.816 1.00 82.81 105 SER A O 1
ATOM 831 N N . VAL A 1 106 ? -2.285 0.451 -14.873 1.00 78.38 106 VAL A N 1
ATOM 832 C CA . VAL A 1 106 ? -1.162 1.089 -15.564 1.00 78.38 106 VAL A CA 1
ATOM 833 C C . VAL A 1 106 ? -1.121 2.569 -15.188 1.00 78.38 106 VAL A C 1
ATOM 835 O O . VAL A 1 106 ? -2.137 3.269 -15.269 1.00 78.38 106 VAL A O 1
ATOM 838 N N . LYS A 1 107 ? 0.069 3.069 -14.836 1.00 79.06 107 LYS A N 1
ATOM 839 C CA . LYS A 1 107 ? 0.290 4.485 -14.507 1.00 79.06 107 LYS A CA 1
ATOM 840 C C . LYS A 1 107 ? -0.376 5.412 -15.533 1.00 79.06 107 LYS A C 1
ATOM 842 O O . LYS A 1 107 ? -0.176 5.280 -16.738 1.00 79.06 107 LYS A O 1
ATOM 847 N N . ASN A 1 108 ? -1.165 6.373 -15.049 1.00 77.12 108 ASN A N 1
ATOM 848 C CA . ASN A 1 108 ? -1.909 7.341 -15.870 1.00 77.12 108 ASN A CA 1
ATOM 849 C C . ASN A 1 108 ? -2.868 6.720 -1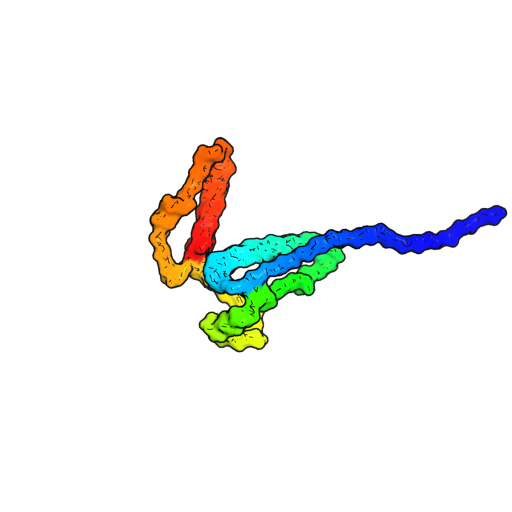6.907 1.00 77.12 108 ASN A C 1
ATOM 851 O O . ASN A 1 108 ? -3.231 7.396 -17.869 1.00 77.12 108 ASN A O 1
ATOM 855 N N . LYS A 1 109 ? -3.262 5.447 -16.751 1.00 74.44 109 LYS A N 1
ATOM 856 C CA . LYS A 1 109 ? -4.033 4.682 -17.750 1.00 74.44 109 LYS A CA 1
ATOM 857 C C . LYS A 1 109 ? -3.364 4.661 -19.135 1.00 74.44 109 LYS A C 1
ATOM 859 O O . LYS A 1 109 ? -4.035 4.476 -20.149 1.00 74.44 109 LYS A O 1
ATOM 864 N N . ALA A 1 110 ? -2.047 4.866 -19.186 1.00 75.31 110 ALA A N 1
ATOM 865 C CA . ALA A 1 110 ? -1.278 4.977 -20.415 1.00 75.31 110 ALA A CA 1
ATOM 866 C C . ALA A 1 110 ? -0.106 4.000 -20.370 1.00 75.31 110 ALA A C 1
ATOM 868 O O . ALA A 1 110 ? 0.781 4.119 -19.526 1.00 75.31 110 ALA A O 1
ATOM 869 N N . LEU A 1 111 ? -0.096 3.038 -21.294 1.00 79.44 111 LEU A N 1
ATOM 870 C CA . LEU A 1 111 ? 1.011 2.095 -21.403 1.00 79.44 111 LEU A CA 1
ATOM 871 C C . LEU A 1 111 ? 2.300 2.858 -21.735 1.00 79.44 111 LEU A C 1
ATOM 873 O O . LEU A 1 111 ? 2.336 3.556 -22.755 1.00 79.44 111 LEU A O 1
ATOM 877 N N . PRO A 1 112 ? 3.358 2.740 -20.910 1.00 81.88 112 PRO A N 1
ATOM 878 C CA . PRO A 1 112 ? 4.661 3.251 -21.299 1.00 81.88 112 PRO A CA 1
ATOM 879 C C . PRO A 1 112 ? 5.159 2.475 -22.524 1.00 81.88 112 PRO A C 1
ATOM 881 O O . PRO A 1 112 ? 4.669 1.384 -22.827 1.00 81.88 112 PRO A O 1
ATOM 884 N N . ASP A 1 113 ? 6.175 2.993 -23.214 1.00 89.44 113 ASP A N 1
ATOM 885 C CA . ASP A 1 113 ? 6.914 2.166 -24.167 1.00 89.44 113 ASP A CA 1
ATOM 886 C C . ASP A 1 113 ? 7.623 1.050 -23.389 1.00 89.44 113 ASP A C 1
ATOM 888 O O . ASP A 1 113 ? 8.712 1.228 -22.844 1.00 89.44 113 ASP A O 1
ATOM 892 N N . ILE A 1 114 ? 6.958 -0.104 -23.309 1.00 88.12 114 ILE A N 1
ATOM 893 C CA . ILE A 1 114 ? 7.401 -1.265 -22.540 1.00 88.12 114 ILE A CA 1
ATOM 894 C C . ILE A 1 114 ? 8.793 -1.699 -23.008 1.00 88.12 114 ILE A C 1
ATOM 896 O O . ILE A 1 114 ? 9.646 -2.052 -22.193 1.00 88.12 114 ILE A O 1
ATOM 900 N N . LYS A 1 115 ? 9.054 -1.645 -24.320 1.00 88.88 115 LYS A N 1
ATOM 901 C CA . LYS A 1 115 ? 10.338 -2.075 -24.875 1.00 88.88 115 LYS A CA 1
ATOM 902 C C . LYS A 1 115 ? 11.451 -1.148 -24.421 1.00 88.88 115 LYS A C 1
ATOM 904 O O . LYS A 1 115 ? 12.471 -1.636 -23.938 1.00 88.88 115 LYS A O 1
ATOM 909 N N . GLU A 1 116 ? 11.262 0.162 -24.554 1.00 92.38 116 GLU A N 1
ATOM 910 C CA . GLU A 1 116 ? 12.276 1.124 -24.122 1.00 92.38 116 GLU A CA 1
ATOM 911 C C . GLU A 1 116 ? 12.440 1.141 -22.596 1.00 92.38 116 GLU A C 1
ATOM 913 O O . GLU A 1 116 ? 13.574 1.212 -22.125 1.00 92.38 116 GLU A O 1
ATOM 918 N N . LEU A 1 117 ? 11.363 0.960 -21.822 1.00 91.81 117 LEU A N 1
ATOM 919 C CA . LEU A 1 117 ? 11.408 0.843 -20.360 1.00 91.81 117 LEU A CA 1
ATOM 920 C C . LEU A 1 117 ? 12.323 -0.305 -19.914 1.00 91.81 117 LEU A C 1
ATOM 922 O O . LEU A 1 117 ? 13.326 -0.081 -19.235 1.00 91.81 117 LEU A O 1
ATOM 926 N N . PHE A 1 118 ? 12.033 -1.537 -20.344 1.00 92.56 118 PHE A N 1
ATOM 927 C CA . PHE A 1 118 ? 12.843 -2.697 -19.960 1.00 92.56 118 PHE A CA 1
ATOM 928 C C . PHE A 1 118 ? 14.258 -2.619 -20.536 1.00 92.56 118 PHE A C 1
ATOM 930 O O . PHE A 1 118 ? 15.226 -2.972 -19.866 1.00 92.56 118 PHE A O 1
ATOM 937 N N . LYS A 1 119 ? 14.418 -2.100 -21.756 1.00 92.44 119 LYS A N 1
ATOM 938 C CA . LYS A 1 119 ? 15.742 -1.884 -22.343 1.00 92.44 119 LYS A CA 1
ATOM 939 C C . LYS A 1 119 ? 16.567 -0.872 -21.552 1.00 92.44 119 LYS A C 1
ATOM 941 O O . LYS A 1 119 ? 17.789 -1.025 -21.524 1.00 92.44 119 LYS A O 1
ATOM 946 N N . LYS A 1 120 ? 15.956 0.144 -20.942 1.00 93.25 120 LYS A N 1
ATOM 947 C CA . LYS A 1 120 ? 16.665 1.137 -20.129 1.00 93.25 120 LYS A CA 1
ATOM 948 C C . LYS A 1 120 ? 16.993 0.586 -18.744 1.00 93.25 120 LYS A C 1
ATOM 950 O O . LYS A 1 120 ? 18.161 0.602 -18.360 1.00 93.25 120 LYS A O 1
ATOM 955 N N . ASP A 1 121 ? 15.992 0.040 -18.060 1.00 92.94 121 ASP A N 1
ATOM 956 C CA . ASP A 1 121 ? 16.047 -0.154 -16.608 1.00 92.94 121 ASP A CA 1
ATOM 957 C C . ASP A 1 121 ? 16.354 -1.600 -16.187 1.00 92.94 121 ASP A C 1
ATOM 959 O O . ASP A 1 121 ? 16.918 -1.822 -15.117 1.00 92.94 121 ASP A O 1
ATOM 963 N N . LEU A 1 122 ? 16.077 -2.600 -17.034 1.00 96.06 122 LEU A N 1
ATOM 964 C CA . LEU A 1 122 ? 16.355 -4.003 -16.719 1.00 96.06 122 LEU A CA 1
ATOM 965 C C . LEU A 1 122 ? 17.743 -4.418 -17.227 1.00 96.06 122 LEU A C 1
ATOM 967 O O . LEU A 1 122 ? 17.926 -4.815 -18.383 1.00 96.06 122 LEU A O 1
ATOM 971 N N . LYS A 1 123 ? 18.744 -4.340 -16.344 1.00 94.38 123 LYS A N 1
ATOM 972 C CA . LYS A 1 123 ? 20.143 -4.689 -16.641 1.00 94.38 123 LYS A CA 1
ATOM 973 C C . LYS A 1 123 ? 20.652 -5.789 -15.724 1.00 94.38 123 LYS A C 1
ATOM 975 O O . LYS A 1 123 ? 20.471 -5.744 -14.513 1.00 94.38 123 LYS A O 1
ATOM 980 N N . MET A 1 124 ? 21.330 -6.772 -16.310 1.00 95.69 124 MET A N 1
ATOM 981 C CA . MET A 1 124 ? 22.008 -7.808 -15.539 1.00 95.69 124 MET A CA 1
ATOM 982 C C . MET A 1 124 ? 23.337 -7.273 -15.002 1.00 95.69 124 MET A C 1
ATOM 984 O O . MET A 1 124 ? 24.142 -6.729 -15.760 1.00 95.69 124 MET A O 1
ATOM 988 N N . ASN A 1 125 ? 23.578 -7.447 -13.702 1.00 95.19 125 ASN A N 1
ATOM 989 C CA . ASN A 1 125 ? 24.837 -7.065 -13.076 1.00 95.19 125 ASN A CA 1
ATOM 990 C C . ASN A 1 125 ? 25.944 -8.065 -13.446 1.00 95.19 125 ASN A C 1
ATOM 992 O O . ASN A 1 125 ? 26.070 -9.118 -12.829 1.00 95.19 125 ASN A O 1
ATOM 996 N N . LEU A 1 126 ? 26.757 -7.742 -14.452 1.00 95.81 126 LEU A N 1
ATOM 997 C CA . LEU A 1 126 ? 27.854 -8.611 -14.894 1.00 95.81 126 LEU A CA 1
ATOM 998 C C . LEU A 1 126 ? 29.059 -8.625 -13.940 1.00 95.81 126 LEU A C 1
ATOM 1000 O O . LEU A 1 126 ? 29.941 -9.459 -14.122 1.00 95.81 126 LEU A O 1
ATOM 1004 N N . ALA A 1 127 ? 29.098 -7.737 -12.941 1.00 96.81 127 ALA A N 1
ATOM 1005 C CA . ALA A 1 127 ? 30.132 -7.752 -11.910 1.00 96.81 127 ALA A CA 1
ATOM 1006 C C . ALA A 1 127 ? 29.881 -8.826 -10.835 1.00 96.81 127 ALA A C 1
ATOM 1008 O O . ALA A 1 127 ? 30.824 -9.228 -10.161 1.00 96.81 127 ALA A O 1
ATOM 1009 N N . GLU A 1 128 ? 28.641 -9.312 -10.689 1.00 96.94 128 GLU A N 1
ATOM 1010 C CA . GLU A 1 128 ? 28.339 -10.458 -9.828 1.00 96.94 128 GLU A CA 1
ATOM 1011 C C . GLU A 1 128 ? 28.826 -11.757 -10.492 1.00 96.94 128 GLU A C 1
ATOM 1013 O O . GLU A 1 128 ? 28.440 -12.096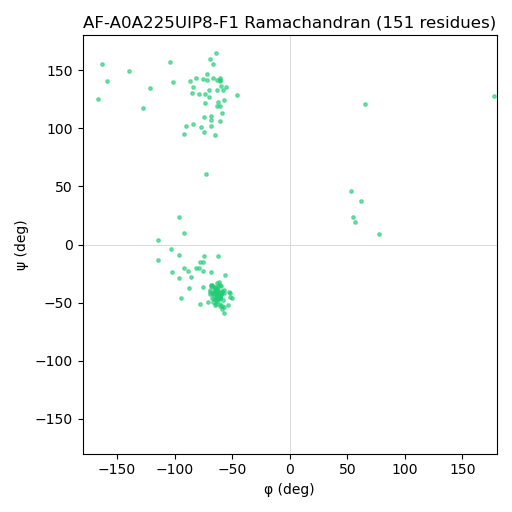 -11.620 1.00 96.94 128 GLU A O 1
ATOM 1018 N N . THR A 1 129 ? 29.703 -12.467 -9.781 1.00 97.06 129 THR A N 1
ATOM 1019 C CA . THR A 1 129 ? 30.353 -13.698 -10.249 1.00 97.06 129 THR A CA 1
ATOM 1020 C C . THR A 1 129 ? 29.510 -14.942 -9.984 1.00 97.06 129 THR A C 1
ATOM 1022 O O . THR A 1 129 ? 29.588 -15.900 -10.756 1.00 97.06 129 THR A O 1
ATOM 1025 N N . ASP A 1 130 ? 28.668 -14.925 -8.947 1.00 98.12 130 ASP A N 1
ATOM 1026 C CA . ASP A 1 130 ? 27.701 -15.984 -8.680 1.00 98.12 130 ASP A CA 1
ATOM 1027 C C . ASP A 1 130 ? 26.532 -15.882 -9.672 1.00 98.12 130 ASP A C 1
ATOM 1029 O O . ASP A 1 130 ? 25.702 -14.970 -9.642 1.00 98.12 130 ASP A O 1
ATOM 1033 N N . VAL A 1 131 ? 26.458 -16.851 -10.587 1.00 96.81 131 VAL A N 1
ATOM 1034 C CA . VAL A 1 131 ? 25.445 -16.885 -11.652 1.00 96.81 131 VAL A CA 1
ATOM 1035 C C . VAL A 1 131 ? 24.023 -16.951 -11.091 1.00 96.81 131 VAL A C 1
ATOM 1037 O O . VAL A 1 131 ? 23.107 -16.363 -11.676 1.00 96.81 131 VAL A O 1
ATOM 1040 N N . THR A 1 132 ? 23.829 -17.651 -9.972 1.00 97.44 132 THR A N 1
ATOM 1041 C CA . THR A 1 132 ? 22.516 -17.812 -9.343 1.00 97.44 132 THR A CA 1
ATOM 1042 C C . THR A 1 132 ? 22.080 -16.495 -8.720 1.00 97.44 132 THR A C 1
ATOM 1044 O O . THR A 1 132 ? 20.982 -16.024 -9.021 1.00 97.44 132 THR A O 1
ATOM 1047 N N . ALA A 1 133 ? 22.951 -15.859 -7.931 1.00 97.62 133 ALA A N 1
ATOM 1048 C CA . ALA A 1 133 ? 22.676 -14.555 -7.328 1.00 97.62 133 ALA A CA 1
ATOM 1049 C C . ALA A 1 133 ? 22.376 -13.499 -8.402 1.00 97.62 133 ALA A C 1
ATOM 1051 O O . ALA A 1 133 ? 21.333 -12.846 -8.366 1.00 97.62 133 ALA A O 1
ATOM 1052 N N . ARG A 1 134 ? 23.208 -13.434 -9.448 1.00 97.56 134 ARG A N 1
ATOM 1053 C CA . ARG A 1 134 ? 23.020 -12.522 -10.585 1.00 97.56 134 ARG A CA 1
ATOM 1054 C C . ARG A 1 134 ? 21.674 -12.706 -11.288 1.00 97.56 134 ARG A C 1
ATOM 1056 O O . ARG A 1 134 ? 21.036 -11.729 -11.682 1.00 97.56 134 ARG A O 1
ATOM 1063 N N . SER A 1 135 ? 21.247 -13.954 -11.476 1.00 96.69 135 SER A N 1
ATOM 1064 C CA . SER A 1 135 ? 19.959 -14.267 -12.109 1.00 96.69 135 SER A CA 1
ATOM 1065 C C . SER A 1 135 ? 18.786 -13.872 -11.211 1.00 96.69 135 SER A C 1
ATOM 1067 O O . SER A 1 135 ? 17.804 -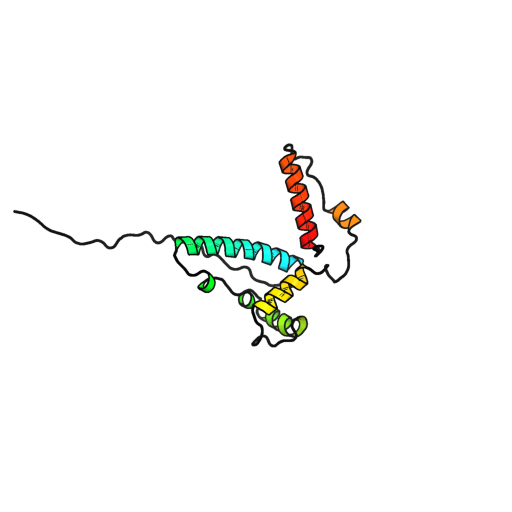13.307 -11.694 1.00 96.69 135 SER A O 1
ATOM 1069 N N . MET A 1 136 ? 18.900 -14.113 -9.902 1.00 97.38 136 MET A N 1
ATOM 1070 C CA . MET A 1 136 ? 17.889 -13.714 -8.922 1.00 97.38 136 MET A CA 1
ATOM 1071 C C . MET A 1 136 ? 17.734 -12.194 -8.847 1.00 97.38 136 MET A C 1
ATOM 1073 O O . MET A 1 136 ? 16.607 -11.700 -8.869 1.00 97.38 136 MET A O 1
ATOM 1077 N N . ASP A 1 137 ? 18.837 -11.446 -8.837 1.00 96.94 137 ASP A N 1
ATOM 1078 C CA . ASP A 1 137 ? 18.809 -9.981 -8.824 1.00 96.94 137 ASP A CA 1
ATOM 1079 C C . ASP A 1 137 ? 18.162 -9.405 -10.087 1.00 96.94 137 ASP A C 1
ATOM 1081 O O . ASP A 1 137 ? 17.354 -8.478 -10.007 1.00 96.94 137 ASP A O 1
ATOM 1085 N N . TYR A 1 138 ? 18.445 -9.994 -11.252 1.00 96.88 138 TYR A N 1
ATOM 1086 C CA . TYR A 1 138 ? 17.798 -9.612 -12.507 1.00 96.88 138 TYR A CA 1
ATOM 1087 C C . TYR A 1 138 ? 16.278 -9.831 -12.461 1.00 96.88 138 TYR A C 1
ATOM 1089 O O . TYR A 1 138 ? 15.510 -8.937 -12.816 1.00 96.88 138 TYR A O 1
ATOM 1097 N N . LEU A 1 139 ? 15.820 -10.987 -11.970 1.00 96.56 139 LEU A N 1
ATOM 1098 C CA . LEU A 1 139 ? 14.387 -11.281 -11.837 1.00 96.56 139 LEU A CA 1
ATOM 1099 C C . LEU A 1 139 ? 13.708 -10.408 -10.771 1.00 96.56 139 LEU A C 1
ATOM 1101 O O . LEU A 1 139 ? 12.561 -9.993 -10.947 1.00 96.56 139 LEU A O 1
ATOM 1105 N N . LYS A 1 140 ? 14.413 -10.085 -9.683 1.00 95.12 140 LYS A N 1
ATOM 1106 C CA . LYS A 1 140 ? 13.956 -9.124 -8.673 1.00 95.12 140 LYS A CA 1
ATOM 1107 C C . LYS A 1 140 ? 13.788 -7.729 -9.279 1.00 95.12 140 LYS A C 1
ATOM 1109 O O . LYS A 1 140 ? 12.770 -7.083 -9.033 1.00 95.12 140 LYS A O 1
ATOM 1114 N N . CYS A 1 141 ? 14.744 -7.284 -10.096 1.00 95.31 141 CYS A N 1
ATOM 1115 C CA . CYS A 1 141 ? 14.664 -6.025 -10.834 1.00 95.31 141 CYS A CA 1
ATOM 1116 C C . CYS A 1 141 ? 13.469 -6.023 -11.800 1.00 95.31 141 CYS A C 1
ATOM 1118 O O . CYS A 1 141 ? 12.662 -5.100 -11.753 1.00 95.31 141 CYS A O 1
ATOM 1120 N N . PHE A 1 142 ? 13.277 -7.095 -12.578 1.00 94.75 142 PHE A N 1
ATOM 1121 C CA . PHE A 1 142 ? 12.110 -7.257 -13.454 1.00 94.75 142 PHE A CA 1
ATOM 1122 C C . PHE A 1 142 ? 10.792 -7.095 -12.685 1.00 94.75 142 PHE A C 1
ATOM 1124 O O . PHE A 1 142 ? 9.964 -6.268 -13.060 1.00 94.75 142 PHE A O 1
ATOM 1131 N N . LYS A 1 143 ? 10.618 -7.826 -11.574 1.00 92.88 143 LYS A N 1
ATOM 1132 C CA . LYS A 1 143 ? 9.412 -7.727 -10.735 1.00 92.88 143 LYS A CA 1
ATOM 1133 C C . LYS A 1 143 ? 9.199 -6.321 -10.183 1.00 92.88 143 LYS A C 1
ATOM 1135 O O . LYS A 1 143 ? 8.062 -5.880 -10.076 1.00 92.88 143 LYS A O 1
ATOM 1140 N N . THR A 1 144 ? 10.284 -5.626 -9.851 1.00 91.81 144 THR A N 1
ATOM 1141 C CA . THR A 1 144 ? 10.226 -4.251 -9.348 1.00 91.81 144 THR A CA 1
ATOM 1142 C C . THR A 1 144 ? 9.746 -3.300 -10.442 1.00 91.81 144 THR A C 1
ATOM 1144 O O . THR A 1 144 ? 8.813 -2.552 -10.203 1.00 91.81 144 THR A O 1
ATOM 1147 N N . ILE A 1 145 ? 10.284 -3.403 -11.663 1.00 91.38 145 ILE A N 1
ATOM 1148 C CA . ILE A 1 145 ? 9.845 -2.595 -12.815 1.00 91.38 145 ILE A CA 1
ATOM 1149 C C . ILE A 1 145 ? 8.370 -2.848 -13.144 1.00 91.38 145 ILE A C 1
ATOM 1151 O O . ILE A 1 145 ? 7.631 -1.896 -13.385 1.00 91.38 145 ILE A O 1
ATOM 1155 N N . VAL A 1 146 ? 7.936 -4.113 -13.153 1.00 89.81 146 VAL A N 1
ATOM 1156 C CA . VAL A 1 146 ? 6.532 -4.480 -13.399 1.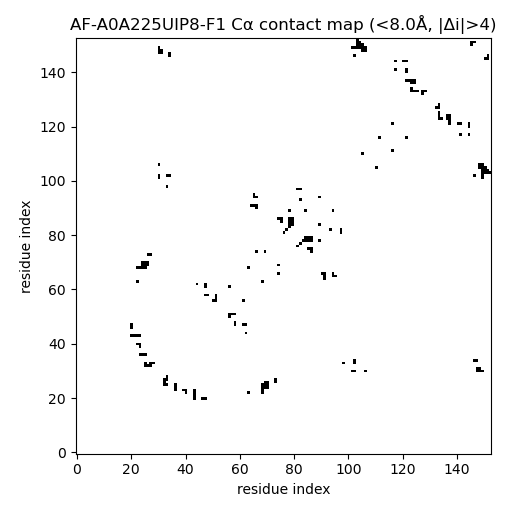00 89.81 146 VAL A CA 1
ATOM 1157 C C . VAL A 1 146 ? 5.617 -3.862 -12.347 1.00 89.81 146 VAL A C 1
ATOM 1159 O O . VAL A 1 146 ? 4.665 -3.170 -12.708 1.00 89.81 146 VAL A O 1
ATOM 1162 N N . ALA A 1 147 ? 5.932 -4.083 -11.065 1.00 87.69 147 ALA A N 1
ATOM 1163 C CA . ALA A 1 147 ? 5.156 -3.555 -9.954 1.00 87.69 147 ALA A CA 1
ATOM 1164 C C . ALA A 1 147 ? 5.101 -2.034 -10.034 1.00 87.69 147 ALA A C 1
ATOM 1166 O O . ALA A 1 147 ? 4.017 -1.494 -10.169 1.00 87.69 147 ALA A O 1
ATOM 1167 N N . ASP A 1 148 ? 6.251 -1.357 -10.088 1.00 87.25 148 ASP A N 1
ATOM 1168 C CA . ASP A 1 148 ? 6.368 0.102 -10.100 1.00 87.25 148 ASP A CA 1
ATOM 1169 C C . ASP A 1 148 ? 5.707 0.765 -11.321 1.00 87.25 148 ASP A C 1
ATOM 1171 O O . ASP A 1 148 ? 5.617 1.985 -11.351 1.00 87.25 148 ASP A O 1
ATOM 1175 N N . ASN A 1 149 ? 5.275 0.029 -12.349 1.00 86.44 149 ASN A N 1
ATOM 1176 C CA . ASN A 1 149 ? 4.577 0.591 -13.511 1.00 86.44 149 ASN A CA 1
ATOM 1177 C C . ASN A 1 149 ? 3.118 0.133 -13.644 1.00 86.44 149 ASN A C 1
ATOM 1179 O O . ASN A 1 149 ? 2.464 0.513 -14.618 1.00 86.44 149 ASN A O 1
ATOM 1183 N N . GLY A 1 150 ? 2.603 -0.644 -12.685 1.00 83.50 150 GLY A N 1
ATOM 1184 C CA . GLY A 1 150 ? 1.242 -1.179 -12.747 1.00 83.50 150 GLY A CA 1
ATOM 1185 C C . GLY A 1 150 ? 1.044 -2.103 -13.948 1.00 83.50 150 GLY A C 1
ATOM 1186 O O . GLY A 1 150 ? 0.020 -2.051 -14.616 1.00 83.50 150 GLY A O 1
ATOM 1187 N N . LEU A 1 151 ? 2.071 -2.894 -14.279 1.00 86.12 151 LEU A N 1
ATOM 1188 C CA . LEU A 1 151 ? 2.053 -3.859 -15.388 1.00 86.12 151 LEU A CA 1
ATOM 1189 C C . LEU A 1 151 ? 1.695 -5.277 -14.902 1.00 86.12 151 LEU A C 1
ATOM 1191 O O . LEU A 1 151 ? 2.113 -6.260 -15.515 1.00 86.12 151 LEU A O 1
ATOM 1195 N N . MET A 1 152 ? 1.009 -5.379 -13.761 1.00 74.75 152 MET A N 1
ATOM 1196 C CA . MET A 1 152 ? 0.519 -6.643 -13.206 1.00 74.75 152 MET A CA 1
ATOM 1197 C C . MET A 1 152 ? -0.794 -7.022 -13.911 1.00 74.75 152 MET A C 1
ATOM 1199 O O . MET A 1 152 ? -1.548 -6.132 -14.292 1.00 74.75 152 MET A O 1
ATOM 1203 N N . GLU A 1 153 ? -1.003 -8.318 -14.157 1.00 55.75 153 GLU A N 1
ATOM 1204 C CA . GLU A 1 153 ? -2.220 -8.857 -14.795 1.00 55.75 153 GLU A CA 1
ATOM 1205 C C . GLU A 1 153 ? -3.433 -8.793 -13.862 1.00 55.75 153 GLU A C 1
ATOM 1207 O O . GLU A 1 153 ? -3.256 -9.107 -12.661 1.00 55.75 153 GLU A O 1
#